Protein AF-A0A179T2E3-F1 (afdb_monomer_lite)

Structure (mmCIF, N/CA/C/O backbone):
data_AF-A0A179T2E3-F1
#
_entry.id   AF-A0A179T2E3-F1
#
loop_
_atom_site.group_PDB
_atom_site.id
_atom_site.type_symbol
_atom_site.label_atom_id
_atom_site.label_alt_id
_atom_site.label_comp_id
_atom_site.label_asym_id
_atom_site.label_entity_id
_atom_site.label_seq_id
_atom_site.pdbx_PDB_ins_code
_atom_site.Cartn_x
_atom_site.Cartn_y
_atom_site.Cartn_z
_atom_site.occupancy
_atom_site.B_iso_or_equiv
_atom_site.auth_seq_id
_atom_site.auth_comp_id
_atom_site.auth_asym_id
_atom_site.auth_atom_id
_atom_site.pdbx_PDB_model_num
ATOM 1 N N . MET A 1 1 ? -21.968 -2.350 23.327 1.00 64.19 1 MET A N 1
ATOM 2 C CA . MET A 1 1 ? -21.702 -3.462 22.390 1.00 64.19 1 MET A CA 1
ATOM 3 C C . MET A 1 1 ? -20.533 -3.043 21.515 1.00 64.19 1 MET A C 1
ATOM 5 O O . MET A 1 1 ? -20.576 -1.929 21.011 1.00 64.19 1 MET A O 1
ATOM 9 N N . VAL A 1 2 ? -19.477 -3.854 21.427 1.00 84.12 2 VAL A N 1
ATOM 10 C CA . VAL A 1 2 ? -18.273 -3.579 20.620 1.00 84.12 2 VAL A CA 1
ATOM 11 C C . VAL A 1 2 ? -18.207 -4.636 19.525 1.00 84.12 2 VAL A C 1
ATOM 13 O O . VAL A 1 2 ? -18.344 -5.817 19.833 1.00 84.12 2 VAL A O 1
ATOM 16 N N . PHE A 1 3 ? -18.007 -4.210 18.279 1.00 81.38 3 PHE A N 1
ATOM 17 C CA . PHE A 1 3 ? -17.752 -5.094 17.143 1.00 81.38 3 PHE A CA 1
ATOM 18 C C . PHE A 1 3 ? -16.317 -4.891 16.679 1.00 81.38 3 PHE A C 1
ATOM 20 O O . PHE A 1 3 ? -15.855 -3.755 16.572 1.00 81.38 3 PHE A O 1
ATOM 27 N N . LEU A 1 4 ? -15.622 -5.996 16.440 1.00 89.31 4 LEU A N 1
ATOM 28 C CA . LEU A 1 4 ? -14.282 -6.012 15.878 1.00 89.31 4 LEU A CA 1
ATOM 29 C C . LEU A 1 4 ? -14.379 -6.657 14.501 1.00 89.31 4 LEU A C 1
ATOM 31 O O . LEU A 1 4 ? -14.994 -7.712 14.363 1.00 89.31 4 LEU A O 1
ATOM 35 N N . GLU A 1 5 ? -13.785 -6.012 13.505 1.00 86.50 5 GLU A N 1
ATOM 36 C CA . GLU A 1 5 ? -13.726 -6.514 12.137 1.00 86.50 5 GLU A CA 1
ATOM 37 C C . GLU A 1 5 ? -12.276 -6.551 11.666 1.00 86.50 5 GLU A C 1
ATOM 39 O O . GLU A 1 5 ? -11.469 -5.683 12.011 1.00 86.50 5 GLU A O 1
ATOM 44 N N . GLU A 1 6 ? -11.957 -7.558 10.861 1.00 91.44 6 GLU A N 1
ATOM 45 C CA . GLU A 1 6 ? -10.682 -7.642 10.159 1.00 91.44 6 GLU A CA 1
ATOM 46 C C . GLU A 1 6 ? -10.683 -6.700 8.952 1.00 91.44 6 GLU A C 1
ATOM 48 O O . GLU A 1 6 ? -11.701 -6.516 8.281 1.00 91.44 6 GLU A O 1
ATOM 53 N N . GLN A 1 7 ? -9.531 -6.094 8.664 1.00 92.50 7 GLN A N 1
ATOM 54 C CA . GLN A 1 7 ? -9.382 -5.157 7.554 1.00 92.50 7 GLN A CA 1
ATOM 55 C C . GLN A 1 7 ? -8.109 -5.434 6.764 1.00 92.50 7 GLN A C 1
ATOM 57 O O . GLN A 1 7 ? -7.053 -5.688 7.342 1.00 92.50 7 GLN A O 1
ATOM 62 N N . ASN A 1 8 ? -8.200 -5.331 5.435 1.00 95.44 8 ASN A N 1
ATOM 63 C CA . ASN A 1 8 ? -7.036 -5.468 4.569 1.00 95.44 8 ASN A CA 1
ATOM 64 C C . ASN A 1 8 ? -6.260 -4.155 4.522 1.00 95.44 8 ASN A C 1
ATOM 66 O O . ASN A 1 8 ? -6.816 -3.088 4.235 1.00 95.44 8 ASN A O 1
ATOM 70 N N . ILE A 1 9 ? -4.960 -4.263 4.771 1.00 94.75 9 ILE A N 1
ATOM 71 C CA . ILE A 1 9 ? -4.034 -3.140 4.821 1.00 94.75 9 ILE A CA 1
ATOM 72 C C . ILE A 1 9 ? -2.926 -3.398 3.811 1.00 94.75 9 ILE A C 1
ATOM 74 O O . ILE A 1 9 ? -2.280 -4.443 3.842 1.00 94.75 9 ILE A O 1
ATOM 78 N N . LEU A 1 10 ? -2.682 -2.420 2.946 1.00 94.06 10 LEU A N 1
ATOM 79 C CA . LEU A 1 10 ? -1.498 -2.391 2.107 1.00 94.06 10 LEU A CA 1
ATOM 80 C C . LEU A 1 10 ? -0.396 -1.619 2.836 1.00 94.06 10 LEU A C 1
ATOM 82 O O . LEU A 1 10 ? -0.583 -0.452 3.181 1.00 94.06 10 LEU A O 1
ATOM 86 N N . PHE A 1 11 ? 0.735 -2.270 3.085 1.00 92.81 11 PHE A N 1
ATOM 87 C CA . PHE A 1 11 ? 1.878 -1.654 3.749 1.00 92.81 11 PHE A CA 1
ATOM 88 C C . PHE A 1 11 ? 2.967 -1.348 2.721 1.00 92.81 11 PHE A C 1
ATOM 90 O O . PHE A 1 11 ? 3.453 -2.258 2.056 1.00 92.81 11 PHE A O 1
ATOM 97 N N . GLU A 1 12 ? 3.342 -0.075 2.632 1.00 89.69 12 GLU A N 1
ATOM 98 C CA . GLU A 1 12 ? 4.173 0.533 1.590 1.00 89.69 12 GLU A CA 1
ATOM 99 C C . GLU A 1 12 ? 3.555 0.517 0.188 1.00 89.69 12 GLU A C 1
ATOM 101 O O . GLU A 1 12 ? 2.855 -0.407 -0.216 1.00 89.69 12 GLU A O 1
ATOM 106 N N . SER A 1 13 ? 3.829 1.571 -0.581 1.00 86.31 13 SER A N 1
ATOM 107 C CA . SER A 1 13 ? 3.389 1.681 -1.978 1.00 86.31 13 SER A CA 1
ATOM 108 C C . SER A 1 13 ? 4.535 1.518 -2.979 1.00 86.31 13 SER A C 1
ATOM 110 O O . SER A 1 13 ? 4.291 1.375 -4.174 1.00 86.31 13 SER A O 1
ATOM 112 N N . SER A 1 14 ? 5.780 1.492 -2.490 1.00 87.56 14 SER A N 1
ATOM 113 C CA . SER A 1 14 ? 7.001 1.439 -3.297 1.00 87.56 14 SER A CA 1
ATOM 114 C C . SER A 1 14 ? 7.068 2.558 -4.357 1.00 87.56 14 SER A C 1
ATOM 116 O O . SER A 1 14 ? 6.297 3.516 -4.316 1.00 87.56 14 SER A O 1
ATOM 118 N N . ALA A 1 15 ? 7.996 2.460 -5.311 1.00 86.62 15 ALA A N 1
ATOM 119 C CA . ALA A 1 15 ? 8.115 3.381 -6.438 1.00 86.62 15 ALA A CA 1
ATOM 120 C C . ALA A 1 15 ? 7.042 3.126 -7.512 1.00 86.62 15 ALA A C 1
ATOM 122 O O . ALA A 1 15 ? 6.651 1.984 -7.733 1.00 86.62 15 ALA A O 1
ATOM 123 N N . ASN A 1 16 ? 6.647 4.173 -8.251 1.00 83.12 16 ASN A N 1
ATOM 124 C CA . ASN A 1 16 ? 5.576 4.148 -9.267 1.00 83.12 16 ASN A CA 1
ATOM 125 C C . ASN A 1 16 ? 5.573 2.925 -10.227 1.00 83.12 16 ASN A C 1
ATOM 127 O O . ASN A 1 16 ? 4.506 2.354 -10.460 1.00 83.12 16 ASN A O 1
ATOM 131 N N . PRO A 1 17 ? 6.723 2.445 -10.757 1.00 88.62 17 PRO A N 1
ATOM 132 C CA . PRO A 1 17 ? 6.743 1.262 -11.626 1.00 88.62 17 PRO A CA 1
ATOM 133 C C . PRO A 1 17 ? 6.189 -0.019 -10.978 1.00 88.62 17 PRO A C 1
ATOM 135 O O . PRO A 1 17 ? 5.798 -0.941 -11.687 1.00 88.62 17 PRO A O 1
ATOM 138 N N . SER A 1 18 ? 6.139 -0.082 -9.646 1.00 87.94 18 SER A N 1
ATOM 139 C CA . SER A 1 18 ? 5.696 -1.250 -8.882 1.00 87.94 18 SER A CA 1
ATOM 140 C C . SER A 1 18 ? 4.179 -1.437 -8.858 1.00 87.94 18 SER A C 1
ATOM 142 O O . SER A 1 18 ? 3.718 -2.483 -8.404 1.00 87.94 18 SER A O 1
ATOM 144 N N . ILE A 1 19 ? 3.377 -0.472 -9.326 1.00 92.19 19 ILE A N 1
ATOM 145 C CA . ILE A 1 19 ? 1.923 -0.546 -9.140 1.00 92.19 19 ILE A CA 1
ATOM 146 C C . ILE A 1 19 ? 1.277 -1.766 -9.806 1.00 92.19 19 ILE A C 1
ATOM 148 O O . ILE A 1 19 ? 0.385 -2.374 -9.215 1.00 92.19 19 ILE A O 1
ATOM 152 N N . SER A 1 20 ? 1.733 -2.158 -10.999 1.00 93.56 20 SER A N 1
ATOM 153 C CA . SER A 1 20 ? 1.204 -3.344 -11.682 1.00 93.56 20 SER A CA 1
ATOM 154 C C . SER A 1 20 ? 1.434 -4.599 -10.846 1.00 93.56 20 SER A C 1
ATOM 156 O O . SER A 1 20 ? 0.495 -5.355 -10.624 1.00 93.56 20 SER A O 1
ATOM 158 N N . ASN A 1 21 ? 2.628 -4.744 -10.263 1.00 95.12 21 ASN A N 1
ATOM 159 C CA . ASN A 1 21 ? 2.965 -5.877 -9.399 1.00 95.12 21 ASN A CA 1
ATOM 160 C C . ASN A 1 21 ? 2.086 -5.920 -8.142 1.00 95.12 21 ASN A C 1
ATOM 162 O O . ASN A 1 21 ? 1.703 -6.996 -7.693 1.00 95.12 21 ASN A O 1
ATOM 166 N N .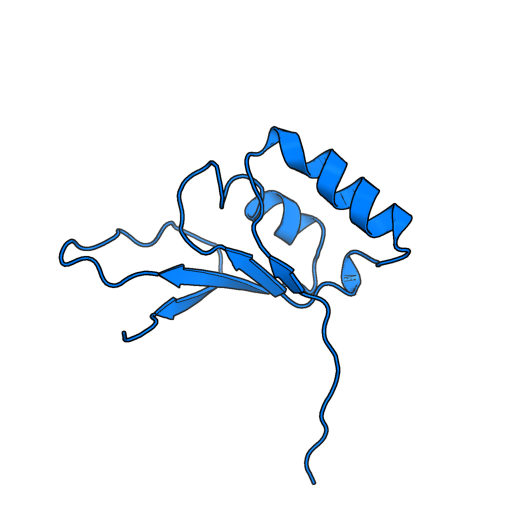 ILE A 1 22 ? 1.747 -4.757 -7.574 1.00 94.88 22 ILE A N 1
ATOM 167 C CA . ILE A 1 22 ? 0.852 -4.672 -6.413 1.00 94.88 22 ILE A CA 1
ATOM 168 C C . ILE A 1 22 ? -0.551 -5.166 -6.785 1.00 94.88 22 ILE A C 1
ATOM 170 O O . ILE A 1 22 ? -1.125 -5.986 -6.071 1.00 94.88 22 ILE A O 1
ATOM 174 N N . ILE A 1 23 ? -1.099 -4.693 -7.907 1.00 95.38 23 ILE A N 1
ATOM 175 C CA . ILE A 1 23 ? -2.443 -5.076 -8.367 1.00 95.38 23 ILE A CA 1
ATOM 176 C C . ILE A 1 23 ? -2.488 -6.564 -8.726 1.00 95.38 23 ILE A C 1
ATOM 178 O O . ILE A 1 23 ? -3.417 -7.260 -8.325 1.00 95.38 23 ILE A O 1
ATOM 182 N N . GLU A 1 24 ? -1.481 -7.056 -9.446 1.00 96.50 24 GLU A N 1
ATOM 183 C CA . GLU A 1 24 ? -1.354 -8.470 -9.807 1.00 96.50 24 GLU A CA 1
ATOM 184 C C . GLU A 1 24 ? -1.212 -9.355 -8.568 1.00 96.50 24 GLU A C 1
ATOM 186 O O . GLU A 1 24 ? -1.867 -10.391 -8.479 1.00 96.50 24 GLU A O 1
ATOM 191 N N . GLY A 1 25 ? -0.432 -8.921 -7.575 1.00 95.75 25 GLY A N 1
ATOM 192 C CA . GLY A 1 25 ? -0.316 -9.603 -6.290 1.00 95.75 25 GLY A CA 1
ATOM 193 C C . GLY A 1 25 ? -1.662 -9.703 -5.574 1.00 95.75 25 GLY A C 1
ATOM 194 O O . GLY A 1 25 ? -2.073 -10.797 -5.195 1.00 95.75 25 GLY A O 1
ATOM 195 N N . LEU A 1 26 ? -2.393 -8.592 -5.440 1.00 96.00 26 LEU A N 1
ATOM 196 C CA . LEU A 1 26 ? -3.730 -8.589 -4.830 1.00 96.00 26 LEU A CA 1
ATOM 197 C C . LEU A 1 26 ? -4.695 -9.522 -5.573 1.00 96.00 26 LEU A C 1
ATOM 199 O O . LEU A 1 26 ? -5.402 -10.303 -4.935 1.00 96.00 26 LEU A O 1
ATOM 203 N N . ALA A 1 27 ? -4.675 -9.502 -6.908 1.00 96.94 27 ALA A N 1
ATOM 204 C CA . ALA A 1 27 ? -5.485 -10.394 -7.730 1.00 96.94 27 ALA A CA 1
ATOM 205 C C . ALA A 1 27 ? -5.117 -11.873 -7.519 1.00 96.94 27 ALA A C 1
ATOM 207 O O . ALA A 1 27 ? -6.011 -12.702 -7.364 1.00 96.94 27 ALA A O 1
ATOM 208 N N . ALA A 1 28 ? -3.826 -12.206 -7.438 1.00 97.75 28 ALA A N 1
ATOM 209 C CA . ALA A 1 28 ? -3.354 -13.569 -7.183 1.00 97.75 28 ALA A CA 1
ATOM 210 C C . ALA A 1 28 ? -3.805 -14.112 -5.814 1.00 97.75 28 ALA A C 1
ATOM 212 O O . ALA A 1 28 ? -4.046 -15.311 -5.675 1.00 97.75 28 ALA A O 1
ATOM 213 N N . PHE A 1 29 ? -3.975 -13.236 -4.820 1.00 95.50 29 PHE A N 1
ATOM 214 C CA . PHE A 1 29 ? -4.531 -13.578 -3.507 1.00 95.50 29 PHE A CA 1
ATOM 215 C C . PHE A 1 29 ? -6.064 -13.461 -3.428 1.00 95.50 29 PHE A C 1
ATOM 217 O O . PHE A 1 29 ? -6.630 -13.647 -2.352 1.00 95.50 29 PHE A O 1
ATOM 224 N N . ASN A 1 30 ? -6.753 -13.186 -4.543 1.00 96.69 30 ASN A N 1
ATOM 225 C CA . ASN A 1 30 ? -8.197 -12.929 -4.599 1.00 96.69 30 ASN A CA 1
ATOM 226 C C . ASN A 1 30 ? -8.657 -11.796 -3.662 1.00 96.69 30 ASN A C 1
ATOM 228 O O . ASN A 1 30 ? -9.751 -11.852 -3.098 1.00 96.69 30 ASN A O 1
ATOM 232 N N . ILE A 1 31 ? -7.829 -10.764 -3.485 1.00 96.00 31 ILE A N 1
ATOM 233 C CA . ILE A 1 31 ? -8.147 -9.585 -2.676 1.00 96.00 31 ILE A CA 1
ATOM 234 C C . ILE A 1 31 ? -8.687 -8.488 -3.606 1.00 96.00 31 ILE A C 1
ATOM 236 O O . ILE A 1 31 ? -7.923 -7.934 -4.399 1.00 96.00 31 ILE A O 1
ATOM 240 N N . PRO A 1 32 ? -9.984 -8.132 -3.520 1.00 96.50 32 PRO A N 1
ATOM 241 C CA . PRO A 1 32 ? -10.543 -7.035 -4.303 1.00 96.50 32 PRO A CA 1
ATOM 242 C C . PRO A 1 32 ? -9.937 -5.698 -3.873 1.00 96.50 32 PRO A C 1
ATOM 244 O O . PRO A 1 32 ? -9.738 -5.456 -2.679 1.00 96.50 32 PRO A O 1
ATOM 247 N N . LEU A 1 33 ? -9.721 -4.787 -4.822 1.00 96.12 33 LEU A N 1
ATOM 248 C CA . LEU A 1 33 ? -9.190 -3.448 -4.535 1.00 96.12 33 LEU A CA 1
ATOM 249 C C . LEU A 1 33 ? -10.123 -2.653 -3.606 1.00 96.12 33 LEU A C 1
ATOM 251 O O . LEU A 1 33 ? -9.670 -1.892 -2.755 1.00 96.12 33 LEU A O 1
ATOM 255 N N . GLU A 1 34 ? -11.431 -2.885 -3.701 1.00 95.88 34 GLU A N 1
ATOM 256 C CA . GLU A 1 34 ? -12.460 -2.255 -2.870 1.00 95.88 34 GLU A CA 1
ATOM 257 C C . GLU A 1 34 ? -12.422 -2.750 -1.419 1.00 95.88 34 GLU A C 1
ATOM 259 O O . GLU A 1 34 ? -13.002 -2.119 -0.534 1.00 95.88 34 GLU A O 1
ATOM 264 N N . LYS A 1 35 ? -11.764 -3.885 -1.158 1.00 96.25 35 LYS A N 1
ATOM 265 C CA . LYS A 1 35 ? -11.595 -4.438 0.190 1.00 96.25 35 LYS A CA 1
ATOM 266 C C . LYS A 1 35 ? -10.363 -3.900 0.904 1.00 96.25 35 LYS A C 1
ATOM 268 O O . LYS A 1 35 ? -10.198 -4.206 2.083 1.00 96.25 35 LYS A O 1
ATOM 273 N N . ILE A 1 36 ? -9.517 -3.116 0.235 1.00 96.31 36 I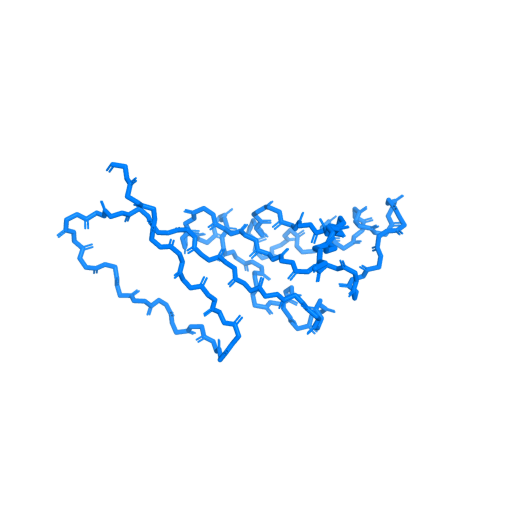LE A N 1
ATOM 274 C CA . ILE A 1 36 ? -8.401 -2.424 0.880 1.00 96.31 36 ILE A CA 1
ATOM 275 C C . ILE A 1 36 ? -8.958 -1.251 1.685 1.00 96.31 36 ILE A C 1
ATOM 277 O O . ILE A 1 36 ? -9.500 -0.299 1.126 1.00 96.31 36 ILE A O 1
ATOM 281 N N . ALA A 1 37 ? -8.822 -1.323 3.008 1.00 95.00 37 ALA A N 1
ATOM 282 C CA . ALA A 1 37 ? -9.294 -0.284 3.920 1.00 95.00 37 ALA A CA 1
ATOM 283 C C . ALA A 1 37 ? -8.239 0.807 4.132 1.00 95.00 37 ALA A C 1
ATOM 285 O O . ALA A 1 37 ? -8.570 1.986 4.284 1.00 95.00 37 ALA A O 1
ATOM 286 N N . PHE A 1 38 ? -6.961 0.423 4.116 1.00 93.56 38 PHE A N 1
ATOM 287 C CA . PHE A 1 38 ? -5.854 1.337 4.361 1.00 93.56 38 PHE A CA 1
ATOM 288 C C . PHE A 1 38 ? -4.665 1.073 3.450 1.00 93.56 38 PHE A C 1
ATOM 290 O O . PHE A 1 38 ? -4.324 -0.072 3.158 1.00 93.56 38 PHE A O 1
ATOM 297 N N . ILE A 1 39 ? -3.999 2.159 3.074 1.00 93.25 39 ILE A N 1
ATOM 298 C CA . ILE A 1 39 ? -2.648 2.158 2.520 1.00 93.25 39 ILE A CA 1
ATOM 299 C C . ILE A 1 39 ? -1.781 2.881 3.543 1.00 93.25 39 ILE A C 1
ATOM 301 O O . ILE A 1 39 ? -2.060 4.033 3.867 1.00 93.25 39 ILE A O 1
ATOM 305 N N . ILE A 1 40 ? -0.767 2.218 4.086 1.00 91.62 40 ILE A N 1
ATOM 306 C CA . ILE A 1 40 ? 0.123 2.785 5.101 1.00 91.62 40 ILE A CA 1
ATOM 307 C C . ILE A 1 40 ? 1.512 2.935 4.499 1.00 91.62 40 ILE A C 1
ATOM 309 O O . ILE A 1 40 ? 2.057 1.967 3.983 1.00 91.62 40 ILE A O 1
ATOM 313 N N . VAL A 1 41 ? 2.103 4.121 4.597 1.00 89.12 41 VAL A N 1
ATOM 314 C CA . VAL A 1 41 ? 3.499 4.368 4.201 1.00 89.12 41 VAL A CA 1
ATOM 315 C C . VAL A 1 41 ? 4.303 4.819 5.415 1.00 89.12 41 VAL A C 1
ATOM 317 O O . VAL A 1 41 ? 3.841 5.654 6.200 1.00 89.12 41 VAL A O 1
ATOM 320 N N . THR A 1 42 ? 5.502 4.266 5.602 1.00 85.25 42 THR A N 1
ATOM 321 C CA . THR A 1 42 ? 6.348 4.593 6.763 1.00 85.25 42 THR A CA 1
ATOM 322 C C . THR A 1 42 ? 6.969 5.979 6.678 1.00 85.25 42 THR A C 1
ATOM 324 O O . THR A 1 42 ? 7.326 6.548 7.708 1.00 85.25 42 THR A O 1
ATOM 327 N N . HIS A 1 43 ? 7.146 6.499 5.464 1.00 80.12 43 HIS A N 1
ATOM 328 C CA . HIS A 1 43 ? 7.688 7.821 5.188 1.00 80.12 43 HIS A CA 1
ATOM 329 C C . HIS A 1 43 ? 7.387 8.235 3.738 1.00 80.12 43 HIS A C 1
ATOM 331 O O . HIS A 1 43 ? 6.967 7.430 2.916 1.00 80.12 43 HIS A O 1
ATOM 337 N N . ILE A 1 44 ? 7.583 9.519 3.429 1.00 78.06 44 ILE A N 1
ATOM 338 C CA . ILE A 1 44 ? 7.154 10.143 2.162 1.00 78.06 44 ILE A CA 1
ATOM 339 C C . ILE A 1 44 ? 8.197 10.079 1.032 1.00 78.06 44 ILE A C 1
ATOM 341 O O . ILE A 1 44 ? 8.081 10.821 0.057 1.00 78.06 44 ILE A O 1
ATOM 345 N N . GLN A 1 45 ? 9.268 9.296 1.181 1.00 81.00 45 GLN A N 1
ATOM 346 C CA . GLN A 1 45 ? 10.264 9.178 0.111 1.00 81.00 45 GLN A CA 1
ATOM 347 C C . GLN A 1 45 ? 9.688 8.333 -1.032 1.00 81.00 45 GLN A C 1
ATOM 349 O O . GLN A 1 45 ? 8.887 7.431 -0.802 1.00 81.00 45 GLN A O 1
ATOM 354 N N . LEU A 1 46 ? 10.061 8.663 -2.272 1.00 77.19 46 LEU A N 1
ATOM 355 C CA . LEU A 1 46 ? 9.431 8.134 -3.490 1.00 77.19 46 LEU A CA 1
ATOM 356 C C . LEU A 1 46 ? 9.549 6.607 -3.633 1.00 77.19 46 LEU A C 1
ATOM 358 O O . LEU A 1 46 ? 8.735 5.973 -4.291 1.00 77.19 46 LEU A O 1
ATOM 362 N N . ASP A 1 47 ? 10.570 6.015 -3.030 1.00 79.25 47 ASP A N 1
ATOM 363 C CA . ASP A 1 47 ? 10.823 4.577 -2.984 1.00 79.25 47 ASP A CA 1
ATOM 364 C C . ASP A 1 47 ? 9.860 3.809 -2.061 1.00 79.25 47 ASP A C 1
ATOM 366 O O . ASP A 1 47 ? 9.821 2.583 -2.114 1.00 79.25 47 ASP A O 1
ATOM 370 N N . HIS A 1 48 ? 9.041 4.524 -1.287 1.00 81.75 48 HIS A N 1
ATOM 371 C CA . HIS A 1 48 ? 8.097 4.003 -0.293 1.00 81.75 48 HIS A CA 1
ATOM 372 C C . HIS A 1 48 ? 6.668 4.546 -0.498 1.00 81.75 48 HIS A C 1
ATOM 374 O O . HIS A 1 48 ? 5.676 3.807 -0.479 1.00 81.75 48 HIS A O 1
ATOM 380 N N . ALA A 1 49 ? 6.572 5.836 -0.812 1.00 82.62 49 ALA A N 1
ATOM 381 C CA . ALA A 1 49 ? 5.371 6.578 -1.175 1.00 82.62 49 ALA A CA 1
ATOM 382 C C . ALA A 1 49 ? 5.482 7.080 -2.628 1.00 82.62 49 ALA A C 1
ATOM 384 O O . ALA A 1 49 ? 5.556 8.284 -2.875 1.00 82.62 49 ALA A O 1
ATOM 385 N N . GLY A 1 50 ? 5.588 6.160 -3.590 1.00 84.12 50 GLY A N 1
ATOM 386 C CA . GLY A 1 50 ? 5.597 6.480 -5.019 1.00 84.12 50 GLY A CA 1
ATOM 387 C C . GLY A 1 50 ? 4.338 6.070 -5.787 1.00 84.12 50 GLY A C 1
ATOM 388 O O . GLY A 1 50 ? 4.122 6.596 -6.881 1.00 84.12 50 GLY A O 1
ATOM 389 N N . CYS A 1 51 ? 3.513 5.155 -5.261 1.00 87.69 51 CYS A N 1
ATOM 390 C CA . CYS A 1 51 ? 2.278 4.692 -5.919 1.00 87.69 51 CYS A CA 1
ATOM 391 C C . CYS A 1 51 ? 0.992 5.106 -5.191 1.00 87.69 51 CYS A C 1
ATOM 393 O O . CYS A 1 51 ? -0.098 4.873 -5.709 1.00 87.69 51 CYS A O 1
ATOM 395 N N . GLU A 1 52 ? 1.075 5.683 -3.997 1.00 86.62 52 GLU A N 1
ATOM 396 C CA . GLU A 1 52 ? -0.037 5.906 -3.070 1.00 86.62 52 GLU A CA 1
ATOM 397 C C . GLU A 1 52 ? -1.195 6.671 -3.700 1.00 86.62 52 GLU A C 1
ATOM 399 O O . GLU A 1 52 ? -2.350 6.300 -3.511 1.00 86.62 52 GLU A O 1
ATOM 404 N N . ARG A 1 53 ? -0.910 7.689 -4.518 1.00 85.25 53 ARG A N 1
ATOM 405 C CA . ARG A 1 53 ? -1.963 8.432 -5.216 1.00 85.25 53 ARG A CA 1
ATOM 406 C C . ARG A 1 53 ? -2.735 7.537 -6.184 1.00 85.25 53 ARG A C 1
ATOM 408 O O . ARG A 1 53 ? -3.960 7.532 -6.168 1.00 85.25 53 ARG A O 1
ATOM 415 N N . LEU A 1 54 ? -2.022 6.809 -7.036 1.00 89.75 54 LEU A N 1
ATOM 416 C CA . LEU A 1 54 ? -2.639 5.970 -8.059 1.00 89.75 54 LEU A CA 1
ATOM 417 C C . LEU A 1 54 ? -3.332 4.750 -7.429 1.00 89.75 54 LEU A C 1
ATOM 419 O O . LEU A 1 54 ? -4.354 4.287 -7.929 1.00 89.75 54 LEU A O 1
ATOM 423 N N . LEU A 1 55 ? -2.822 4.267 -6.294 1.00 91.62 55 LEU A N 1
ATOM 424 C CA . LEU A 1 55 ? -3.486 3.253 -5.483 1.00 91.62 55 LEU A CA 1
ATOM 425 C C . LEU A 1 55 ? -4.768 3.779 -4.838 1.00 91.62 55 LEU A C 1
ATOM 427 O O . LEU A 1 55 ? -5.741 3.046 -4.832 1.00 91.62 55 LEU A O 1
ATOM 431 N N . LEU A 1 56 ? -4.827 5.024 -4.360 1.00 91.25 56 LEU A N 1
ATOM 432 C CA . LEU A 1 56 ? -6.079 5.616 -3.864 1.00 91.25 56 LEU A CA 1
ATOM 433 C C . LEU A 1 56 ? -7.129 5.787 -4.971 1.00 91.25 56 LEU A C 1
ATOM 435 O O . LEU A 1 56 ? -8.318 5.622 -4.717 1.00 91.25 56 LEU A O 1
ATOM 439 N N . GLU A 1 57 ? -6.709 6.092 -6.203 1.00 91.50 57 GLU A N 1
ATOM 440 C CA . GLU A 1 57 ? -7.619 6.160 -7.358 1.00 91.50 57 GLU A CA 1
ATOM 441 C C . GLU A 1 57 ? -8.230 4.780 -7.685 1.00 91.50 57 GLU A C 1
ATOM 443 O O . GLU A 1 57 ? -9.380 4.693 -8.116 1.00 91.50 57 GLU A O 1
ATOM 448 N N . LYS A 1 58 ? -7.481 3.693 -7.452 1.00 93.12 58 LYS A N 1
ATOM 449 C CA . LYS A 1 58 ? -7.911 2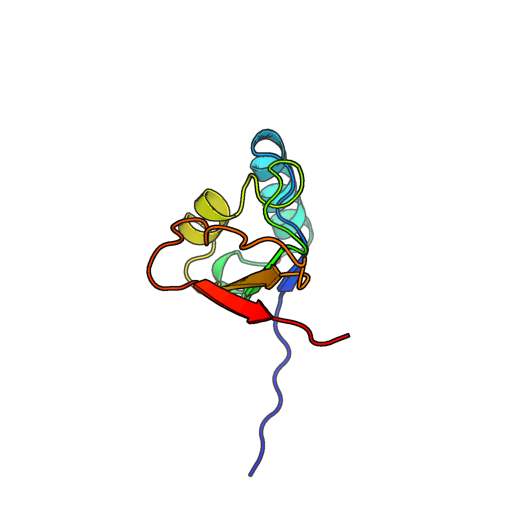.307 -7.713 1.00 93.12 58 LYS A CA 1
ATOM 450 C C . LYS A 1 58 ? -8.651 1.668 -6.532 1.00 93.12 58 LYS A C 1
ATOM 452 O O . LYS A 1 58 ? -9.676 1.023 -6.724 1.00 93.12 58 LYS A O 1
ATOM 457 N N . CYS A 1 59 ? -8.150 1.860 -5.319 1.00 94.25 59 CYS A N 1
ATOM 458 C CA . CYS A 1 59 ? -8.707 1.368 -4.064 1.00 94.25 59 CYS A CA 1
ATOM 459 C C . CYS A 1 59 ? -9.606 2.450 -3.456 1.00 94.25 59 CYS A C 1
ATOM 461 O O . CYS A 1 59 ? -9.230 3.124 -2.500 1.00 94.25 59 CYS A O 1
ATOM 463 N N . GLN A 1 60 ? -10.801 2.627 -4.014 1.00 91.75 60 GLN A N 1
ATOM 464 C CA . GLN A 1 60 ? -11.678 3.770 -3.705 1.00 91.75 60 GLN A CA 1
ATOM 465 C C . GLN A 1 60 ? -12.122 3.857 -2.233 1.00 91.75 60 GLN A C 1
ATOM 467 O O . GLN A 1 60 ? -12.456 4.938 -1.752 1.00 91.75 60 GLN A O 1
ATOM 472 N N . ASN A 1 61 ? -12.106 2.732 -1.511 1.00 92.75 61 ASN A N 1
ATOM 473 C CA . ASN A 1 61 ? -12.445 2.672 -0.087 1.00 92.75 61 ASN A CA 1
ATOM 474 C C . ASN A 1 61 ? -11.236 2.888 0.834 1.00 92.75 61 ASN A C 1
ATOM 476 O O . ASN A 1 61 ? -11.407 3.029 2.048 1.00 92.75 61 ASN A 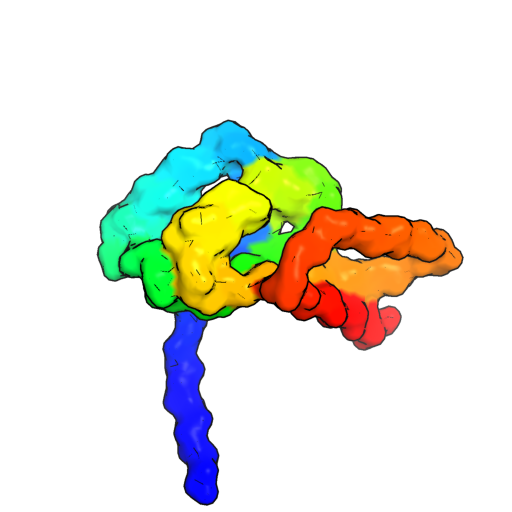O 1
ATOM 480 N N . ALA A 1 62 ? -10.023 2.902 0.277 1.00 93.81 62 ALA A N 1
ATOM 481 C CA . ALA A 1 62 ? -8.807 2.979 1.060 1.00 93.81 62 ALA A CA 1
ATOM 482 C C . ALA A 1 62 ? -8.573 4.396 1.589 1.00 93.81 62 ALA A C 1
ATOM 484 O O . ALA A 1 62 ? -8.732 5.396 0.887 1.00 93.81 62 ALA A O 1
ATOM 485 N N . LYS A 1 63 ? -8.117 4.480 2.838 1.00 91.56 63 LYS A N 1
ATOM 486 C CA . LYS A 1 63 ? -7.570 5.705 3.428 1.00 91.56 63 LYS A CA 1
ATOM 487 C C . LYS A 1 63 ? -6.050 5.625 3.454 1.00 91.56 63 LYS A C 1
ATOM 489 O O . LYS A 1 63 ? -5.488 4.586 3.795 1.00 91.56 63 LYS A O 1
ATOM 494 N N . LEU A 1 64 ? -5.382 6.731 3.141 1.00 89.50 64 LEU A N 1
ATOM 495 C CA . LEU A 1 64 ? -3.927 6.810 3.246 1.00 89.50 64 LEU A CA 1
ATOM 496 C C . LEU A 1 64 ? -3.524 7.181 4.672 1.00 89.50 64 LEU A C 1
ATOM 498 O O . LEU A 1 64 ? -3.979 8.197 5.201 1.00 89.50 64 LEU A O 1
ATOM 502 N N . VAL A 1 65 ? -2.644 6.379 5.263 1.00 89.62 65 VAL A N 1
ATOM 503 C CA . VAL A 1 65 ? -1.987 6.653 6.538 1.00 89.62 65 VAL A CA 1
ATOM 504 C C . VAL A 1 65 ? -0.512 6.902 6.277 1.00 89.62 65 VAL A C 1
ATOM 506 O O . VAL A 1 65 ? 0.222 6.012 5.854 1.00 89.62 65 VAL A O 1
ATOM 509 N N . VAL A 1 66 ? -0.069 8.123 6.552 1.00 84.56 66 VAL A N 1
ATOM 510 C CA . VAL A 1 66 ? 1.352 8.468 6.477 1.00 84.56 66 VAL A CA 1
ATOM 511 C C . VAL A 1 66 ? 1.900 8.477 7.885 1.00 84.56 66 VAL A C 1
ATOM 513 O O . VAL A 1 66 ? 1.500 9.309 8.708 1.00 84.56 66 VAL A O 1
ATOM 516 N N . LEU A 1 67 ? 2.825 7.565 8.150 1.00 82.19 67 LEU A N 1
ATOM 517 C CA . LEU A 1 67 ? 3.584 7.590 9.378 1.00 82.19 67 LEU A CA 1
ATOM 518 C C . LEU A 1 67 ? 4.683 8.643 9.248 1.00 82.19 67 LEU A C 1
ATOM 520 O O . LEU A 1 67 ? 5.545 8.571 8.378 1.00 82.19 67 LEU A O 1
ATOM 524 N N . LEU A 1 68 ? 4.653 9.655 10.110 1.00 72.62 68 LEU A N 1
ATOM 525 C CA . LEU A 1 68 ? 5.721 10.647 10.163 1.00 72.62 68 LEU A CA 1
ATOM 526 C C . LEU A 1 68 ? 6.568 10.427 11.407 1.00 72.62 68 LEU A C 1
ATOM 528 O O . LEU A 1 68 ? 6.081 10.463 12.539 1.00 72.62 68 LEU A O 1
ATOM 532 N N . LYS A 1 69 ? 7.874 10.262 11.195 1.00 68.69 69 LYS A N 1
ATOM 533 C CA . LYS A 1 69 ? 8.853 10.400 12.270 1.00 68.69 69 LYS A CA 1
ATOM 534 C C . LYS A 1 69 ? 8.953 11.881 12.629 1.00 68.69 69 LYS A C 1
ATOM 536 O O . LYS A 1 69 ? 9.170 12.712 11.746 1.00 68.69 69 LYS A O 1
ATOM 541 N N . LYS A 1 70 ? 8.848 12.228 13.917 1.00 55.69 70 LYS A N 1
ATOM 542 C CA . LYS A 1 70 ? 9.246 13.563 14.386 1.00 55.69 70 LYS A CA 1
ATOM 543 C C . LYS A 1 70 ? 10.743 13.737 14.136 1.00 55.69 70 LYS A C 1
ATOM 545 O O . LYS A 1 70 ? 11.573 13.289 14.921 1.00 55.69 70 LYS A O 1
ATOM 550 N N . THR A 1 71 ? 11.103 14.394 13.045 1.00 54.38 71 THR A N 1
ATOM 551 C CA . THR A 1 71 ? 12.434 14.976 12.895 1.00 54.38 71 THR A CA 1
ATOM 552 C C . THR A 1 71 ? 12.362 16.417 13.402 1.00 54.38 71 THR A C 1
ATOM 554 O O . THR A 1 71 ? 11.336 17.084 13.281 1.00 54.38 71 THR A O 1
ATOM 557 N N . LYS A 1 72 ? 13.443 16.920 14.016 1.00 53.72 72 LYS A N 1
ATOM 558 C CA . LYS A 1 72 ? 13.531 18.313 14.513 1.00 53.72 72 LYS A CA 1
ATOM 559 C C . LYS A 1 72 ? 13.278 19.369 13.421 1.00 53.72 72 LYS A C 1
ATOM 561 O O . LYS A 1 72 ? 13.120 20.545 13.734 1.00 53.72 72 LYS A O 1
ATOM 566 N N . TYR A 1 73 ? 13.226 18.951 12.158 1.00 51.22 73 TYR A N 1
ATOM 567 C CA . TYR A 1 73 ? 13.020 19.793 10.998 1.00 51.22 73 TYR A CA 1
ATOM 568 C C . TYR A 1 73 ? 11.638 19.539 10.407 1.00 51.22 73 TYR A C 1
ATOM 570 O O . TYR A 1 73 ? 11.287 18.430 10.025 1.00 51.22 73 TYR A O 1
ATOM 578 N N . ARG A 1 74 ? 10.863 20.619 10.351 1.00 44.19 74 ARG A N 1
ATOM 579 C CA . ARG A 1 74 ? 9.512 20.740 9.805 1.00 44.19 74 ARG A CA 1
ATOM 580 C C . ARG A 1 74 ? 9.407 20.053 8.435 1.00 44.19 74 ARG A C 1
ATOM 582 O O . ARG A 1 74 ? 9.727 20.658 7.414 1.00 44.19 74 ARG A O 1
ATOM 589 N N . THR A 1 75 ? 8.940 18.808 8.394 1.00 51.50 75 THR A N 1
ATOM 590 C CA . THR A 1 75 ? 8.514 18.175 7.146 1.00 51.50 75 THR A CA 1
ATOM 591 C C . THR A 1 75 ? 7.304 18.950 6.641 1.00 51.50 75 THR A C 1
ATOM 593 O O . THR A 1 75 ? 6.262 19.025 7.292 1.00 51.50 75 THR A O 1
ATOM 596 N N . ARG A 1 76 ? 7.466 19.622 5.498 1.00 50.72 76 ARG A N 1
ATOM 597 C CA . ARG A 1 76 ? 6.353 20.247 4.784 1.00 50.72 76 ARG A CA 1
ATOM 598 C C . ARG A 1 76 ? 5.372 19.115 4.466 1.00 50.72 76 ARG A C 1
ATOM 600 O O . ARG A 1 76 ? 5.791 18.194 3.766 1.00 50.72 76 ARG A O 1
ATOM 607 N N . PRO A 1 77 ? 4.127 19.129 4.979 1.00 52.75 77 PRO A N 1
ATOM 608 C CA . PRO A 1 77 ? 3.174 18.087 4.635 1.00 52.75 77 PRO A CA 1
ATOM 609 C C . PRO A 1 77 ? 3.054 18.076 3.113 1.00 52.75 77 PRO A C 1
ATOM 611 O O . PRO A 1 77 ? 2.770 19.113 2.500 1.00 52.75 77 PRO A O 1
ATOM 614 N N . ALA A 1 78 ? 3.365 16.934 2.498 1.00 54.94 78 ALA A N 1
ATOM 615 C CA . ALA A 1 78 ? 3.049 16.739 1.097 1.00 54.94 78 ALA A CA 1
ATOM 616 C C . ALA A 1 78 ? 1.540 16.977 0.951 1.00 54.94 78 ALA A C 1
ATOM 618 O O . ALA A 1 78 ? 0.749 16.613 1.826 1.00 54.94 78 ALA A O 1
ATOM 619 N N . ARG A 1 79 ? 1.153 17.719 -0.090 1.00 55.59 79 ARG A N 1
ATOM 620 C CA . ARG A 1 79 ? -0.250 18.061 -0.331 1.00 55.59 79 ARG A CA 1
ATOM 621 C C . ARG A 1 79 ? -0.964 16.797 -0.793 1.00 55.59 79 ARG A C 1
ATOM 623 O O . ARG A 1 79 ? -1.068 16.557 -1.990 1.00 55.59 79 ARG A O 1
ATOM 630 N N . PHE A 1 80 ? -1.411 15.990 0.155 1.00 55.88 80 PHE A N 1
ATOM 631 C CA . PHE A 1 80 ? -2.321 14.897 -0.125 1.00 55.88 80 PHE A CA 1
ATOM 632 C C . PHE A 1 80 ? -3.758 15.431 -0.075 1.00 55.88 80 PHE A C 1
ATOM 634 O O . PHE A 1 80 ? -4.092 16.274 0.761 1.00 55.88 80 PHE A O 1
ATOM 641 N N . ASN A 1 81 ? -4.600 14.991 -1.009 1.00 46.03 81 ASN A N 1
ATOM 642 C CA . ASN A 1 81 ? -6.005 15.394 -1.064 1.00 46.03 81 ASN A CA 1
ATOM 643 C C . ASN A 1 81 ? -6.802 14.807 0.129 1.00 46.03 81 ASN A C 1
ATOM 645 O O . ASN A 1 81 ? -6.288 14.005 0.909 1.00 46.03 81 ASN A O 1
ATOM 649 N N . GLN A 1 82 ? -8.054 15.254 0.275 1.00 45.47 82 GLN A N 1
ATOM 650 C CA . GLN A 1 82 ? -8.910 15.262 1.480 1.00 45.47 82 GLN A CA 1
ATOM 651 C C . GLN A 1 82 ? -9.153 13.936 2.253 1.00 45.47 82 GLN A C 1
ATOM 653 O O . GLN A 1 82 ? -9.840 13.965 3.270 1.00 45.47 82 GLN A O 1
ATOM 658 N N . SER A 1 83 ? -8.584 12.796 1.858 1.00 52.84 83 SER A N 1
ATOM 659 C CA . SER A 1 83 ? -8.762 11.474 2.494 1.00 52.84 83 SER A CA 1
ATOM 660 C C . SER A 1 83 ? -7.481 10.898 3.124 1.00 52.84 83 SER A C 1
ATOM 662 O O . SER A 1 83 ? -7.331 9.684 3.266 1.00 52.84 83 SER A O 1
ATOM 664 N N . SER A 1 84 ? -6.549 11.767 3.520 1.00 58.88 84 SER A N 1
ATOM 665 C CA . SER A 1 84 ? -5.252 11.370 4.083 1.00 58.88 84 SER A CA 1
ATOM 666 C C . SER A 1 84 ? -5.216 11.619 5.586 1.00 58.88 84 SER A C 1
ATOM 668 O O . SER A 1 84 ? -5.379 12.756 6.030 1.00 58.88 84 SER A O 1
ATOM 670 N N . ILE A 1 85 ? -4.988 10.571 6.377 1.00 67.38 85 ILE A N 1
ATOM 671 C CA . ILE A 1 85 ? -4.808 10.670 7.826 1.00 67.38 85 ILE A CA 1
ATOM 672 C C . ILE A 1 85 ? 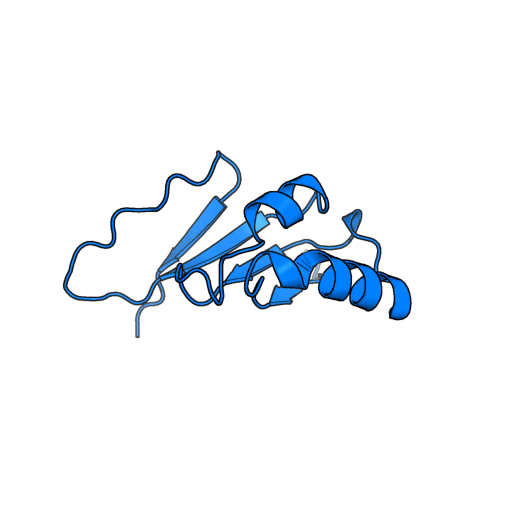-3.308 10.644 8.108 1.00 67.38 85 ILE A C 1
ATOM 674 O O . ILE A 1 85 ? -2.628 9.640 7.913 1.00 67.38 85 ILE A O 1
ATOM 678 N N . VAL A 1 86 ? -2.773 11.765 8.579 1.00 65.00 86 VAL A N 1
ATOM 679 C CA . VAL A 1 86 ? -1.378 11.831 9.020 1.00 65.00 86 VAL A CA 1
ATOM 680 C C . VAL A 1 86 ? -1.320 11.411 10.481 1.00 65.00 86 VAL A C 1
ATOM 682 O O . VAL A 1 86 ? -1.903 12.074 11.340 1.00 65.00 86 VAL A O 1
ATOM 685 N N . VAL A 1 87 ? -0.606 10.322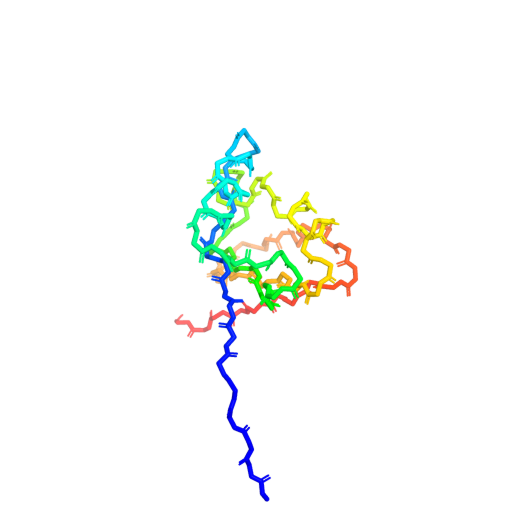 10.769 1.00 62.59 87 VAL A N 1
ATOM 686 C CA . VAL A 1 87 ? -0.408 9.835 12.137 1.00 62.59 87 VAL A CA 1
ATOM 687 C C . VAL A 1 87 ? 1.038 10.101 12.538 1.00 62.59 87 VAL A C 1
ATOM 689 O O . VAL A 1 87 ? 1.981 9.541 11.980 1.00 62.59 87 VAL A O 1
ATOM 692 N N . ASN A 1 88 ? 1.216 10.977 13.525 1.00 55.84 88 ASN A N 1
ATOM 693 C CA . ASN A 1 88 ? 2.515 11.202 14.150 1.00 55.84 88 ASN A CA 1
ATOM 694 C C . ASN A 1 88 ? 2.715 10.149 15.241 1.00 55.84 88 ASN A C 1
ATOM 696 O O . ASN A 1 88 ? 1.968 10.154 16.221 1.00 55.84 88 ASN A O 1
ATOM 700 N N . MET A 1 89 ? 3.728 9.288 15.116 1.00 47.53 89 MET A N 1
ATOM 701 C CA . MET A 1 89 ? 4.140 8.470 16.257 1.00 47.53 89 MET A CA 1
ATOM 702 C C . MET A 1 89 ? 5.063 9.265 17.179 1.00 47.53 89 MET A C 1
ATOM 704 O O . MET A 1 89 ? 6.037 9.888 16.747 1.00 47.53 89 MET A O 1
ATOM 708 N N . PHE A 1 90 ? 4.720 9.236 18.464 1.00 39.81 90 PHE A N 1
ATOM 709 C CA . PHE A 1 90 ? 5.591 9.627 19.557 1.00 39.81 90 PHE A CA 1
ATOM 710 C C . PHE A 1 90 ? 6.411 8.390 19.930 1.00 39.81 90 PHE A C 1
ATOM 712 O O . PHE A 1 90 ? 5.868 7.455 20.512 1.00 39.81 90 PHE A O 1
ATOM 719 N N . TYR A 1 91 ? 7.687 8.378 19.565 1.00 43.84 91 TYR A N 1
ATOM 720 C CA . TYR A 1 91 ? 8.694 7.567 20.248 1.00 43.84 91 TYR A CA 1
ATOM 721 C C . TYR A 1 91 ? 9.696 8.527 20.874 1.00 43.84 91 TYR A C 1
ATOM 723 O O . TYR A 1 91 ? 10.022 9.534 20.195 1.00 43.84 91 TYR A O 1
#

Organism: NCBI:txid152268

InterPro domains:
  IPR001279 Metallo-beta-lactamase [PF00753] (5-80)
  IPR036866 Ribonuclease Z/Hydroxyacylglutathione hydrolase-like [G3DSA:3.60.15.10] (1-89)
  IPR036866 Ribonuclease Z/Hydroxyacylglutathione hydrolase-like [SSF56281] (5-66)

Radius of gyration: 14.03 Å; chains: 1; bounding box: 35×34×34 Å

Secondary structure (DSSP, 8-state):
-------EEEE--BSGGGHHHHHHHHHHTT--GGGEEEEEESS-STTTBSSHHHHHHHSTTPEEEEEEE--SS--PPP---TTEEEEEE--

Foldseek 3Di:
DDDDDDAAEAEFPAAQVCNVVVVVVCVVVVHQLCRHQEYEFAACDRRGNHCVVVSCVRSVNYAYEYEDEDDVDDDPPDPDPDRYDYDYDDD

pLDDT: mean 80.5, std 16.99, range [39.81, 97.75]

Sequence (91 aa):
MVFLEEQNILFESSANPSISNIIEGLAAFNIPLEKIAFIIVTHIQLDHAGCERLLLEKCQNAKLVVLLKKTKYRTRPARFNQSSIVVNMFY